Protein AF-A0A9W6VCX7-F1 (afdb_monomer_lite)

pLDDT: mean 91.51, std 10.15, range [43.69, 98.62]

Sequence (117 aa):
MSGSLIFGEPEFYSVTAIRDYCGTARSILKPLGMELAVAGAELQAALRFVPSIDGGLAKSIMRAKLVSRHMTNAADAVLLAQTSMIKTYMSFRKHYGPELHRAGHKDPKRPRFDFAG

Structure (mmCIF, N/CA/C/O backbone):
data_AF-A0A9W6VCX7-F1
#
_entry.id   AF-A0A9W6VCX7-F1
#
loop_
_atom_site.group_PDB
_atom_site.id
_atom_site.type_symbol
_atom_site.label_atom_id
_atom_site.label_alt_id
_atom_site.label_comp_id
_atom_site.label_asym_id
_atom_site.label_entity_id
_atom_site.label_seq_id
_atom_site.pdbx_PDB_ins_code
_atom_site.Cartn_x
_atom_site.Cartn_y
_atom_site.Cartn_z
_atom_site.occupancy
_atom_site.B_iso_or_equiv
_atom_site.auth_seq_id
_atom_site.auth_comp_id
_atom_site.auth_asym_id
_atom_site.auth_atom_id
_atom_site.pdbx_PDB_model_num
ATOM 1 N N . MET A 1 1 ? 3.366 -26.345 8.458 1.00 43.69 1 MET A N 1
ATOM 2 C CA . MET A 1 1 ? 3.486 -24.929 8.858 1.00 43.69 1 MET A CA 1
ATOM 3 C C . MET A 1 1 ? 2.079 -24.417 9.068 1.00 43.69 1 MET A C 1
ATOM 5 O O . MET A 1 1 ? 1.341 -24.340 8.096 1.00 43.69 1 MET A O 1
ATOM 9 N N . SER A 1 2 ? 1.667 -24.177 10.309 1.00 49.97 2 SER A N 1
ATOM 10 C CA . SER A 1 2 ? 0.398 -23.497 10.575 1.00 49.97 2 SER A CA 1
ATOM 11 C C . SER A 1 2 ? 0.538 -22.082 10.014 1.00 49.97 2 SER A C 1
ATOM 13 O O . SER A 1 2 ? 1.341 -21.301 10.520 1.00 49.97 2 SER A O 1
ATOM 15 N N . GLY A 1 3 ? -0.098 -21.813 8.875 1.00 60.75 3 GLY A N 1
ATOM 16 C CA . GLY A 1 3 ? 0.056 -20.553 8.156 1.00 60.75 3 GLY A CA 1
ATOM 17 C C . GLY A 1 3 ? -0.651 -19.438 8.910 1.00 60.75 3 GLY A C 1
ATOM 18 O O . GLY A 1 3 ? -1.847 -19.257 8.729 1.00 60.75 3 GLY A O 1
ATOM 19 N N . SER A 1 4 ? 0.081 -18.721 9.761 1.00 79.88 4 SER A N 1
ATOM 20 C CA . SER A 1 4 ? -0.421 -17.491 10.374 1.00 79.88 4 SER A CA 1
ATOM 21 C C . SER A 1 4 ? -0.758 -16.483 9.274 1.00 79.88 4 SER A C 1
ATOM 23 O O . SER A 1 4 ? 0.050 -16.257 8.366 1.00 79.88 4 SER A O 1
ATOM 25 N N . LEU A 1 5 ? -1.956 -15.899 9.333 1.00 88.75 5 LEU A N 1
ATOM 26 C CA . LEU A 1 5 ? -2.371 -14.852 8.406 1.00 88.75 5 LEU A CA 1
ATOM 27 C C . LEU A 1 5 ? -1.493 -13.607 8.589 1.00 88.75 5 LEU A C 1
ATOM 29 O O . LEU A 1 5 ? -1.179 -13.203 9.706 1.00 88.75 5 LEU A O 1
ATOM 33 N N . ILE A 1 6 ? -1.132 -12.953 7.483 1.00 90.31 6 ILE A N 1
ATOM 34 C CA . ILE A 1 6 ? -0.195 -11.815 7.476 1.00 90.31 6 ILE A CA 1
ATOM 35 C C . ILE A 1 6 ? -0.657 -10.621 8.332 1.00 90.31 6 ILE A C 1
ATOM 37 O O . ILE A 1 6 ? 0.171 -9.863 8.827 1.00 90.31 6 ILE A O 1
ATOM 41 N N . PHE A 1 7 ? -1.966 -10.457 8.538 1.00 90.19 7 PHE A N 1
ATOM 42 C CA . PHE A 1 7 ? -2.535 -9.393 9.374 1.00 90.19 7 PHE A CA 1
ATOM 43 C C . PHE A 1 7 ? -2.900 -9.857 10.794 1.00 90.19 7 PHE A C 1
ATOM 45 O O . PHE A 1 7 ? -3.431 -9.065 11.571 1.00 90.19 7 PHE A O 1
ATOM 52 N N . GLY A 1 8 ? -2.598 -11.113 11.135 1.00 90.00 8 GLY A N 1
ATOM 53 C CA . GLY A 1 8 ? -3.143 -11.808 12.297 1.00 90.00 8 GLY A CA 1
ATOM 54 C C . GLY A 1 8 ? -4.518 -12.416 12.016 1.00 90.00 8 GLY A C 1
ATOM 55 O O . GLY A 1 8 ? -5.076 -12.259 10.927 1.00 90.00 8 GLY A O 1
ATOM 56 N N . GLU A 1 9 ? -5.063 -13.121 13.004 1.00 91.06 9 GLU A N 1
ATOM 57 C CA . GLU A 1 9 ? -6.414 -13.674 12.916 1.00 91.06 9 GLU A CA 1
ATOM 58 C C . GLU A 1 9 ? -7.468 -12.552 12.999 1.00 91.06 9 GLU A C 1
ATOM 60 O O . GLU A 1 9 ? -7.331 -11.632 13.814 1.00 91.06 9 GLU A O 1
ATOM 65 N N . PRO A 1 10 ? -8.527 -12.588 12.169 1.00 90.31 10 PRO A N 1
ATOM 66 C CA . PRO A 1 10 ? -9.586 -11.581 12.157 1.00 90.31 10 PRO A CA 1
ATOM 67 C C . PRO A 1 10 ? -10.553 -11.755 13.342 1.00 90.31 10 PRO A C 1
ATOM 69 O O . PRO A 1 10 ? -11.737 -12.054 13.184 1.00 90.31 10 PRO A O 1
ATOM 72 N N . GLU A 1 11 ? -10.055 -11.558 14.559 1.00 86.50 11 GLU A N 1
ATOM 73 C CA . GLU A 1 11 ? -10.827 -11.689 15.795 1.00 86.50 11 GLU A CA 1
ATOM 74 C C . GLU A 1 11 ? -11.645 -10.419 16.084 1.00 86.50 11 GLU A C 1
ATOM 76 O O . GLU A 1 11 ? -11.288 -9.588 16.912 1.00 86.50 11 GLU A O 1
ATOM 81 N N . PHE A 1 12 ? -12.780 -10.228 15.411 1.00 92.75 12 PHE A N 1
ATOM 82 C CA . PHE A 1 12 ? -13.592 -9.004 15.540 1.00 92.75 12 PHE A CA 1
ATOM 83 C C . PHE A 1 12 ? -14.523 -8.968 16.767 1.00 92.75 12 PHE A C 1
ATOM 85 O O . PHE A 1 12 ? -15.646 -8.474 16.694 1.00 92.75 12 PHE A O 1
ATOM 92 N N . TYR A 1 13 ? -14.056 -9.464 17.915 1.00 90.12 13 TYR A N 1
ATOM 93 C CA . TYR A 1 13 ? -14.844 -9.548 19.155 1.00 90.12 13 TYR A CA 1
ATOM 94 C C . TYR A 1 13 ? -14.693 -8.327 20.072 1.00 90.12 13 TYR A C 1
ATOM 96 O O . TYR A 1 13 ? -15.396 -8.208 21.073 1.00 90.12 13 TYR A O 1
ATOM 104 N N . SER A 1 14 ? -13.768 -7.411 19.768 1.00 89.00 14 SER A N 1
ATOM 105 C CA . SER A 1 14 ? -13.555 -6.203 20.568 1.00 89.00 14 SER A CA 1
ATOM 106 C C . SER A 1 14 ? -13.147 -4.999 19.722 1.00 89.00 14 SER A C 1
ATOM 108 O O . SER A 1 14 ? -12.542 -5.134 18.658 1.00 89.00 14 SER A O 1
ATOM 110 N N . VAL A 1 15 ? -13.424 -3.796 20.239 1.00 90.06 15 VAL A N 1
ATOM 111 C CA . VAL A 1 15 ? -12.975 -2.519 19.649 1.00 90.06 15 VAL A CA 1
ATOM 112 C C . VAL A 1 15 ? -11.463 -2.522 19.417 1.00 90.06 15 VAL A C 1
ATOM 114 O O . VAL A 1 15 ? -10.989 -2.082 18.368 1.00 90.06 15 VAL A O 1
ATOM 117 N N . THR A 1 16 ? -10.712 -3.034 20.395 1.00 90.00 16 THR A N 1
ATOM 118 C CA . THR A 1 16 ? -9.253 -3.143 20.344 1.00 90.00 16 THR A CA 1
ATOM 119 C C . THR A 1 16 ? -8.812 -4.075 19.224 1.00 90.00 16 THR A C 1
ATOM 121 O O . THR A 1 16 ? -7.953 -3.694 18.440 1.00 90.00 16 THR A O 1
ATOM 124 N N . ALA A 1 17 ? -9.449 -5.235 19.068 1.00 92.00 17 ALA A N 1
ATOM 125 C CA . ALA A 1 17 ? -9.077 -6.179 18.022 1.00 92.00 17 ALA A CA 1
ATOM 126 C C . ALA A 1 17 ? -9.373 -5.647 16.606 1.00 92.00 17 ALA A C 1
ATOM 128 O O . ALA A 1 17 ? -8.537 -5.773 15.715 1.00 92.00 17 ALA A O 1
ATOM 129 N N . ILE A 1 18 ? -10.495 -4.941 16.400 1.00 94.06 18 ILE A N 1
ATOM 130 C CA . ILE A 1 18 ? -10.789 -4.270 15.116 1.00 94.06 18 ILE A CA 1
ATOM 131 C C . ILE A 1 18 ? -9.734 -3.193 14.813 1.00 94.06 18 ILE A C 1
ATOM 133 O O . ILE A 1 18 ? -9.240 -3.098 13.684 1.00 94.06 18 ILE A O 1
ATOM 137 N N . ARG A 1 19 ? -9.381 -2.377 15.819 1.00 92.75 19 ARG A N 1
ATOM 138 C CA . ARG A 1 19 ? -8.329 -1.356 15.710 1.00 92.75 19 ARG A CA 1
ATOM 139 C C . ARG A 1 19 ? -6.999 -1.988 15.323 1.00 92.75 19 ARG A C 1
ATOM 141 O O . ARG A 1 19 ? -6.340 -1.484 14.416 1.00 92.75 19 ARG A O 1
ATOM 148 N N . ASP A 1 20 ? -6.612 -3.040 16.030 1.00 93.25 20 ASP A N 1
ATOM 149 C CA . ASP A 1 20 ? -5.300 -3.660 15.911 1.00 93.25 20 ASP A CA 1
ATOM 150 C C . ASP A 1 20 ? -5.170 -4.371 14.566 1.00 93.25 20 ASP A C 1
ATOM 152 O O . ASP A 1 20 ? -4.202 -4.120 13.858 1.00 93.25 20 ASP A O 1
ATOM 156 N N . TYR A 1 21 ? -6.190 -5.112 14.124 1.00 95.88 21 TYR A N 1
ATOM 157 C CA . TYR A 1 21 ? -6.211 -5.731 12.795 1.00 95.88 21 TYR A CA 1
ATOM 158 C C . TYR A 1 21 ? -6.054 -4.692 11.668 1.00 95.88 21 TYR A C 1
ATOM 160 O O . TYR A 1 21 ? -5.194 -4.816 10.792 1.00 95.88 21 TYR A O 1
ATOM 168 N N . CYS A 1 22 ? -6.831 -3.600 11.710 1.00 96.06 22 CYS A N 1
ATOM 169 C CA . CYS A 1 22 ? -6.717 -2.521 10.721 1.00 96.06 22 CYS A CA 1
ATOM 170 C C . CYS A 1 22 ? -5.374 -1.771 10.818 1.00 96.06 22 CYS A C 1
ATOM 172 O O . CYS A 1 22 ? -4.839 -1.310 9.806 1.00 96.06 22 CYS A O 1
ATOM 174 N N . GLY A 1 23 ? -4.835 -1.634 12.032 1.00 95.00 23 GLY A N 1
ATOM 175 C CA . GLY A 1 23 ? -3.538 -1.023 12.316 1.00 95.00 23 GLY A CA 1
ATOM 176 C C . GLY A 1 23 ? -2.369 -1.839 11.766 1.00 95.00 23 GLY A C 1
ATOM 177 O O . GLY A 1 23 ? -1.507 -1.273 11.094 1.00 95.00 23 GLY A O 1
ATOM 178 N N . THR A 1 24 ? -2.382 -3.155 11.973 1.00 96.19 24 THR A N 1
ATOM 179 C CA . THR A 1 24 ? -1.408 -4.112 11.430 1.00 96.19 24 THR A CA 1
ATOM 180 C C . THR A 1 24 ? -1.458 -4.139 9.907 1.00 96.19 24 THR A C 1
ATOM 182 O O . THR A 1 24 ? -0.429 -4.020 9.245 1.00 96.19 24 THR A O 1
ATOM 185 N N . ALA A 1 25 ? -2.653 -4.182 9.311 1.00 95.94 25 ALA A N 1
ATOM 186 C CA . ALA A 1 25 ? -2.774 -4.089 7.859 1.00 95.94 25 ALA A CA 1
ATOM 187 C C . ALA A 1 25 ? -2.167 -2.781 7.321 1.00 95.94 25 ALA A C 1
ATOM 189 O O . ALA A 1 25 ? -1.459 -2.784 6.315 1.00 95.94 25 ALA A O 1
ATOM 190 N N . ARG A 1 26 ? -2.366 -1.652 8.017 1.00 95.06 26 ARG A N 1
ATOM 191 C CA . ARG A 1 26 ? -1.742 -0.378 7.640 1.00 95.06 26 ARG A CA 1
ATOM 192 C C . ARG A 1 26 ? -0.215 -0.422 7.724 1.00 95.06 26 ARG A C 1
ATOM 194 O O . ARG A 1 26 ? 0.433 0.102 6.816 1.00 95.06 26 ARG A O 1
ATOM 201 N N . SER A 1 27 ? 0.345 -0.970 8.803 1.00 96.12 27 SER A N 1
ATOM 202 C CA . SER A 1 27 ? 1.798 -1.002 9.011 1.00 96.12 27 SER A CA 1
ATOM 203 C C . SER A 1 27 ? 2.513 -1.897 8.002 1.00 96.12 27 SER A C 1
ATOM 205 O O . SER A 1 27 ? 3.653 -1.603 7.666 1.00 96.12 27 SER A O 1
ATOM 207 N N . ILE A 1 28 ? 1.837 -2.921 7.475 1.00 97.44 28 ILE A N 1
ATOM 208 C CA . ILE A 1 28 ? 2.386 -3.849 6.478 1.00 97.44 28 ILE A CA 1
ATOM 209 C C . ILE A 1 28 ? 2.192 -3.330 5.049 1.00 97.44 28 ILE A C 1
ATOM 211 O O . ILE A 1 28 ? 3.135 -3.299 4.259 1.00 97.44 28 ILE A O 1
ATOM 215 N N . LEU A 1 29 ? 0.981 -2.886 4.700 1.00 97.81 29 LEU A N 1
ATOM 216 C CA . LEU A 1 29 ? 0.667 -2.495 3.324 1.00 97.81 29 LEU A CA 1
ATOM 217 C C . LEU A 1 29 ? 1.391 -1.211 2.898 1.00 97.81 29 LEU A C 1
ATOM 219 O O . LEU A 1 29 ? 1.731 -1.062 1.728 1.00 97.81 29 LEU A O 1
ATOM 223 N N . LYS A 1 30 ? 1.649 -0.270 3.818 1.00 97.19 30 LYS A N 1
ATOM 224 C CA . LYS A 1 30 ? 2.315 0.992 3.458 1.00 97.19 30 LYS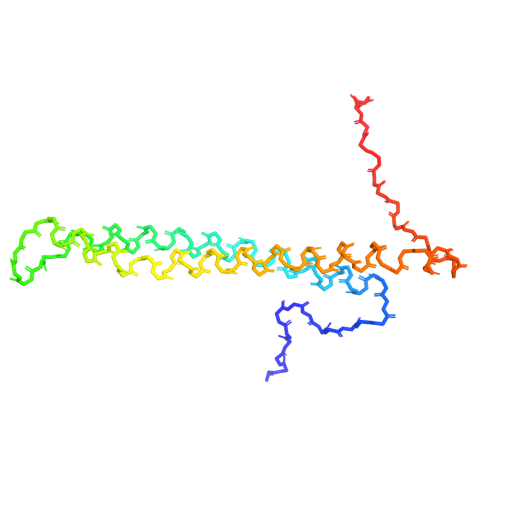 A CA 1
ATOM 225 C C . LYS A 1 30 ? 3.761 0.778 2.968 1.00 97.19 30 LYS A C 1
ATOM 227 O O . LYS A 1 30 ? 4.058 1.281 1.883 1.00 97.19 30 LYS A O 1
ATOM 232 N N . PRO A 1 31 ? 4.643 0.067 3.699 1.00 97.88 31 PRO A N 1
ATOM 233 C CA . PRO A 1 31 ? 5.969 -0.296 3.199 1.00 97.88 31 PRO A CA 1
ATOM 234 C C . PRO A 1 31 ? 5.909 -1.111 1.908 1.00 97.88 31 PRO A C 1
ATOM 236 O O . PRO A 1 31 ? 6.594 -0.761 0.955 1.00 97.88 31 PRO A O 1
ATOM 239 N N . LEU A 1 32 ? 5.025 -2.113 1.838 1.00 97.94 32 LEU A N 1
ATOM 240 C CA . LEU A 1 32 ? 4.885 -2.967 0.657 1.00 97.94 32 LEU A CA 1
ATOM 241 C C . LEU A 1 32 ? 4.535 -2.164 -0.606 1.00 97.94 32 LEU A C 1
ATOM 243 O O . LEU A 1 32 ? 5.143 -2.347 -1.655 1.00 97.94 32 LEU A O 1
ATOM 247 N N . GLY A 1 33 ? 3.579 -1.236 -0.511 1.00 98.25 33 GLY A N 1
ATOM 248 C CA . GLY A 1 33 ? 3.227 -0.368 -1.635 1.00 98.25 33 GLY A CA 1
ATOM 249 C C . GLY A 1 33 ? 4.394 0.520 -2.077 1.00 98.25 33 GLY A C 1
ATOM 250 O O . GLY A 1 33 ? 4.591 0.728 -3.270 1.00 98.25 33 GLY A O 1
ATOM 251 N N . MET A 1 34 ? 5.205 1.009 -1.134 1.00 98.06 34 MET A N 1
ATOM 252 C CA . MET A 1 34 ? 6.397 1.803 -1.455 1.00 98.06 34 MET A CA 1
ATOM 253 C C . MET A 1 34 ? 7.487 0.971 -2.133 1.00 98.06 34 MET A C 1
ATOM 255 O O . MET A 1 34 ? 8.084 1.434 -3.102 1.00 98.06 34 MET A O 1
ATOM 259 N N . GLU A 1 35 ? 7.712 -0.256 -1.669 1.00 98.31 35 GLU A N 1
ATOM 260 C CA . GLU A 1 35 ? 8.662 -1.191 -2.275 1.00 98.31 35 GLU A CA 1
ATOM 261 C C . GL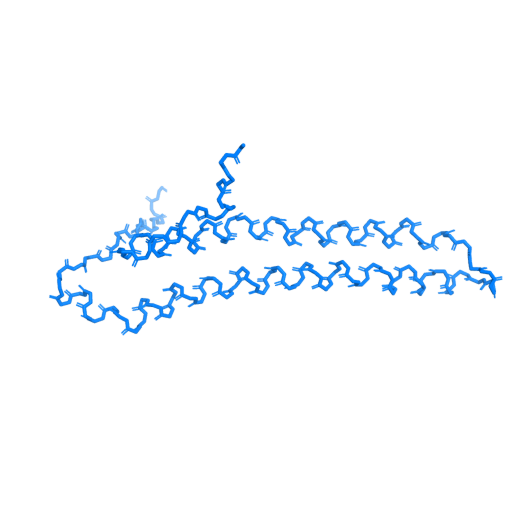U A 1 35 ? 8.293 -1.488 -3.733 1.00 98.31 35 GLU A C 1
ATOM 263 O O . GLU A 1 35 ? 9.132 -1.367 -4.625 1.00 98.31 35 GLU A O 1
ATOM 268 N N . LEU A 1 36 ? 7.011 -1.753 -4.006 1.00 98.44 36 LEU A N 1
ATOM 269 C CA . LEU A 1 36 ? 6.512 -1.955 -5.369 1.00 98.44 36 LEU A CA 1
ATOM 270 C C . LEU A 1 36 ? 6.702 -0.716 -6.257 1.00 98.44 36 LEU A C 1
ATOM 272 O O . LEU A 1 36 ? 7.020 -0.845 -7.441 1.00 98.44 36 LEU A O 1
ATOM 276 N N . ALA A 1 37 ? 6.537 0.489 -5.705 1.00 98.31 37 ALA A N 1
ATOM 277 C CA . ALA A 1 37 ? 6.748 1.724 -6.456 1.00 98.31 37 ALA A CA 1
ATOM 278 C C . ALA A 1 37 ? 8.222 1.899 -6.859 1.00 98.31 37 ALA A C 1
ATOM 280 O O . ALA A 1 37 ? 8.510 2.213 -8.018 1.00 98.31 37 ALA A O 1
ATOM 281 N N . VAL A 1 38 ? 9.149 1.653 -5.925 1.00 98.56 38 VAL A N 1
ATOM 282 C CA . VAL A 1 38 ? 10.599 1.716 -6.172 1.00 98.56 38 VAL A CA 1
ATOM 283 C C . VAL A 1 38 ? 11.015 0.666 -7.192 1.00 98.56 38 VAL A C 1
ATOM 285 O O . VAL A 1 38 ? 11.620 1.008 -8.208 1.00 98.56 38 VAL A O 1
ATOM 288 N N . ALA A 1 39 ? 10.608 -0.586 -6.988 1.00 98.31 39 ALA A N 1
ATOM 289 C CA . ALA A 1 39 ? 10.911 -1.662 -7.918 1.00 98.31 39 ALA A CA 1
ATOM 290 C C . ALA A 1 39 ? 10.369 -1.341 -9.327 1.00 98.31 39 ALA A C 1
ATOM 292 O O . ALA A 1 39 ? 10.986 -1.682 -10.335 1.00 98.31 39 ALA A O 1
ATOM 293 N N . GLY A 1 40 ? 9.213 -0.664 -9.427 1.00 98.50 40 GLY A N 1
ATOM 294 C CA . GLY A 1 40 ? 8.636 -0.231 -10.702 1.00 98.50 40 GLY A CA 1
ATOM 295 C C . GLY A 1 40 ? 9.550 0.742 -11.444 1.00 98.50 40 GLY A C 1
ATOM 296 O O . GLY A 1 40 ? 9.779 0.596 -12.648 1.00 98.50 40 GLY A O 1
ATOM 297 N N . ALA A 1 41 ? 10.118 1.704 -10.718 1.00 98.38 41 ALA A N 1
ATOM 298 C CA . ALA A 1 41 ? 11.087 2.644 -11.265 1.00 98.38 41 ALA A CA 1
ATOM 299 C C . ALA A 1 41 ? 12.383 1.941 -11.705 1.00 98.38 41 ALA A C 1
ATOM 301 O O . ALA A 1 41 ? 12.883 2.216 -12.799 1.00 98.38 41 ALA A O 1
ATOM 302 N N . GLU A 1 42 ? 12.889 0.998 -10.908 1.00 98.44 42 GLU A N 1
ATOM 303 C CA . GLU A 1 42 ? 14.075 0.202 -11.247 1.00 98.44 42 GLU A CA 1
ATOM 304 C C . GLU A 1 42 ? 13.850 -0.654 -12.499 1.00 98.44 42 GLU A C 1
ATOM 306 O O . GLU A 1 42 ? 14.668 -0.631 -13.420 1.00 98.44 42 GLU A O 1
ATOM 311 N N . LEU A 1 43 ? 12.701 -1.328 -12.596 1.00 98.44 43 LEU A N 1
ATOM 312 C CA . LEU A 1 43 ? 12.322 -2.120 -13.765 1.00 98.44 43 LEU A CA 1
ATOM 313 C C . LEU A 1 43 ? 12.268 -1.257 -15.030 1.00 98.44 43 LEU A C 1
ATOM 315 O O . LEU A 1 43 ? 12.780 -1.647 -16.080 1.00 98.44 43 LEU A O 1
ATOM 319 N N . GLN A 1 44 ? 11.691 -0.056 -14.940 1.00 98.50 44 GLN A N 1
ATOM 320 C CA . GLN A 1 44 ? 11.680 0.877 -16.064 1.00 98.50 44 GLN A CA 1
ATOM 321 C C . GLN A 1 44 ? 13.097 1.299 -16.468 1.00 98.50 44 GLN A C 1
ATOM 323 O O . GLN A 1 44 ? 13.414 1.354 -17.660 1.00 98.50 44 GLN A O 1
ATOM 328 N N . ALA A 1 45 ? 13.944 1.616 -15.486 1.00 98.06 45 ALA A N 1
ATOM 329 C CA . ALA A 1 45 ? 15.313 2.061 -15.706 1.00 98.06 45 ALA A CA 1
ATOM 330 C C . ALA A 1 45 ? 16.184 0.963 -16.331 1.00 98.06 45 ALA A C 1
ATOM 332 O O . ALA A 1 45 ? 16.993 1.265 -17.207 1.00 98.06 45 ALA A O 1
ATOM 333 N N . ALA A 1 46 ? 15.980 -0.295 -15.940 1.00 97.56 46 ALA A N 1
ATOM 334 C CA . ALA A 1 46 ? 16.652 -1.443 -16.533 1.00 97.56 46 ALA A CA 1
ATOM 335 C C . ALA A 1 46 ? 16.191 -1.679 -17.981 1.00 97.56 46 ALA A C 1
ATOM 337 O O . ALA A 1 46 ? 17.008 -1.807 -18.893 1.00 97.56 46 ALA A O 1
ATOM 338 N N . LEU A 1 47 ? 14.875 -1.676 -18.223 1.00 97.56 47 LEU A N 1
ATOM 339 C CA . LEU A 1 47 ? 14.316 -2.027 -19.530 1.00 97.56 47 LEU A CA 1
ATOM 340 C C . LEU A 1 47 ? 14.503 -0.947 -20.602 1.00 97.56 47 LEU A C 1
ATOM 342 O O . LEU A 1 47 ? 14.506 -1.276 -21.788 1.00 97.56 47 LEU A O 1
ATOM 346 N N . ARG A 1 48 ? 14.665 0.334 -20.237 1.00 96.81 48 ARG A N 1
ATOM 347 C CA . ARG A 1 48 ? 14.740 1.430 -21.227 1.00 96.81 48 ARG A CA 1
ATOM 348 C C . ARG A 1 48 ? 15.929 1.320 -22.187 1.00 96.81 48 ARG A C 1
ATOM 350 O O . ARG A 1 48 ? 15.888 1.916 -23.259 1.00 96.81 48 ARG A O 1
ATOM 357 N N . PHE A 1 49 ? 16.970 0.587 -21.793 1.00 94.75 49 PHE A N 1
ATOM 358 C CA . PHE A 1 49 ? 18.179 0.369 -22.588 1.00 94.75 49 PHE A CA 1
ATOM 359 C C . PHE A 1 49 ? 18.123 -0.902 -23.442 1.00 94.75 49 PHE A C 1
ATOM 361 O O . PHE A 1 49 ? 19.010 -1.118 -24.262 1.00 94.75 49 PHE A O 1
ATOM 368 N N . VAL A 1 50 ? 17.084 -1.730 -23.285 1.00 95.31 50 VAL A N 1
ATOM 369 C CA . VAL A 1 50 ? 16.892 -2.935 -24.097 1.00 95.31 50 VAL A CA 1
ATOM 370 C C . VAL A 1 50 ? 16.456 -2.518 -25.508 1.00 95.31 50 VAL A C 1
ATOM 372 O O . VAL A 1 50 ? 15.404 -1.881 -25.654 1.00 95.31 50 VAL A O 1
ATOM 375 N N . PRO A 1 51 ? 17.221 -2.849 -26.566 1.00 92.56 51 PRO A N 1
ATOM 376 C CA . PRO A 1 51 ? 16.878 -2.454 -27.928 1.00 92.56 51 PRO A CA 1
ATOM 377 C C . PRO A 1 51 ? 15.533 -3.033 -28.385 1.00 92.56 51 PRO A C 1
ATOM 379 O O . PRO A 1 51 ? 15.217 -4.200 -28.148 1.00 92.56 51 PRO A O 1
ATOM 382 N N . SER A 1 52 ? 14.726 -2.211 -29.057 1.00 92.12 52 SER A N 1
ATOM 383 C CA . SER A 1 52 ? 13.518 -2.675 -29.745 1.00 92.12 52 SER A CA 1
ATOM 384 C C . SER A 1 52 ? 13.883 -3.369 -31.059 1.00 92.12 52 SER A C 1
ATOM 386 O O . SER A 1 52 ? 14.768 -2.893 -31.766 1.00 92.12 52 SER A O 1
ATOM 388 N N . ILE A 1 53 ? 13.153 -4.433 -31.418 1.00 89.50 53 ILE A N 1
ATOM 389 C CA . ILE A 1 53 ? 13.320 -5.152 -32.697 1.00 89.50 53 ILE A CA 1
ATOM 390 C C . ILE A 1 53 ? 13.097 -4.192 -33.875 1.00 89.50 53 ILE A C 1
ATOM 392 O O . ILE A 1 53 ? 13.924 -4.113 -34.774 1.00 89.50 53 ILE A O 1
ATOM 396 N N . ASP A 1 54 ? 12.049 -3.367 -33.806 1.00 86.00 54 ASP A N 1
ATOM 397 C CA . ASP A 1 54 ? 11.733 -2.359 -34.832 1.00 86.00 54 ASP A CA 1
ATOM 398 C C . ASP A 1 54 ? 12.585 -1.075 -34.736 1.00 86.00 54 ASP A C 1
ATOM 400 O O . ASP A 1 54 ? 12.197 -0.032 -35.276 1.00 86.00 54 ASP A O 1
ATOM 404 N N . GLY A 1 55 ? 13.679 -1.114 -33.966 1.00 86.12 55 GLY A N 1
ATOM 405 C CA . GLY A 1 55 ? 14.609 -0.009 -33.738 1.00 86.12 55 GLY A CA 1
ATOM 406 C C . GLY A 1 55 ? 14.060 1.169 -32.917 1.00 86.12 55 GLY A C 1
ATOM 407 O O . GLY A 1 55 ? 12.856 1.344 -32.725 1.00 86.12 55 GLY A O 1
ATOM 408 N N . GLY A 1 56 ? 14.976 2.016 -32.441 1.00 90.75 56 GLY A N 1
ATOM 409 C CA . GLY A 1 56 ? 14.673 3.329 -31.864 1.00 90.75 56 GLY A CA 1
ATOM 410 C C . GLY A 1 56 ? 14.575 3.377 -30.334 1.00 90.75 56 GLY A C 1
ATOM 411 O O . GLY A 1 56 ? 13.755 2.702 -29.712 1.00 90.75 56 GLY A O 1
ATOM 412 N N . LEU A 1 57 ? 15.356 4.282 -29.733 1.00 91.00 57 LEU A N 1
ATOM 413 C CA . LEU A 1 57 ? 15.396 4.527 -28.285 1.00 91.00 57 LEU A CA 1
ATOM 414 C C . LEU A 1 57 ? 14.020 4.902 -27.709 1.00 91.00 57 LEU A C 1
ATOM 416 O O . LEU A 1 57 ? 13.649 4.448 -26.628 1.00 91.00 57 LEU A O 1
ATOM 420 N N . ALA A 1 58 ? 13.229 5.681 -28.450 1.00 92.69 58 ALA A N 1
ATOM 421 C CA . ALA A 1 58 ? 11.883 6.067 -28.033 1.00 92.69 58 ALA A CA 1
ATOM 422 C C . ALA A 1 58 ? 10.951 4.852 -27.861 1.00 92.69 58 ALA A C 1
ATOM 424 O O . ALA A 1 58 ? 10.208 4.785 -26.880 1.00 92.69 58 ALA A O 1
ATOM 425 N N . LYS A 1 59 ? 11.027 3.858 -28.762 1.00 94.31 59 LYS A N 1
ATOM 426 C CA . LYS A 1 59 ? 10.233 2.622 -28.657 1.00 94.31 59 LYS A CA 1
ATOM 427 C C . LYS A 1 59 ? 10.679 1.773 -27.463 1.00 94.31 59 LYS A C 1
ATOM 429 O O . LYS A 1 59 ? 9.825 1.252 -26.746 1.00 94.31 59 LYS A O 1
ATOM 434 N N . SER A 1 60 ? 11.986 1.687 -27.198 1.00 95.19 60 SER A N 1
ATOM 435 C CA . SER A 1 60 ? 12.530 1.012 -26.007 1.00 95.19 60 SER A CA 1
ATOM 436 C C . SER A 1 60 ? 12.036 1.645 -24.704 1.00 95.19 60 SER A C 1
ATOM 438 O O . SER A 1 60 ? 11.515 0.944 -23.836 1.00 95.19 60 SER A O 1
ATOM 440 N N . ILE A 1 61 ? 12.101 2.977 -24.588 1.00 96.31 61 ILE A N 1
ATOM 441 C CA . ILE A 1 61 ? 11.595 3.716 -23.420 1.00 96.31 61 ILE A CA 1
ATOM 442 C C . ILE A 1 61 ? 10.086 3.505 -23.249 1.00 96.31 61 ILE A C 1
ATOM 444 O O . ILE A 1 61 ? 9.614 3.268 -22.134 1.00 96.31 61 ILE A O 1
ATOM 448 N N . MET A 1 62 ? 9.319 3.574 -24.341 1.00 96.75 62 MET A N 1
ATOM 449 C CA . MET A 1 62 ? 7.871 3.374 -24.303 1.00 96.75 62 MET A CA 1
ATOM 450 C C . MET A 1 62 ? 7.517 1.971 -23.808 1.00 96.75 62 MET A C 1
ATOM 452 O O . MET A 1 62 ? 6.696 1.836 -22.903 1.00 96.75 62 MET A O 1
ATOM 456 N N . ARG A 1 63 ? 8.166 0.932 -24.343 1.00 96.88 63 ARG A N 1
ATOM 457 C CA . ARG A 1 63 ? 7.979 -0.451 -23.888 1.00 96.88 63 ARG A CA 1
ATOM 458 C C . ARG A 1 63 ? 8.333 -0.626 -22.415 1.00 96.88 63 ARG A C 1
ATOM 460 O O . ARG A 1 63 ? 7.552 -1.222 -21.680 1.00 96.88 63 ARG A O 1
ATOM 467 N N . ALA A 1 64 ? 9.465 -0.075 -21.978 1.00 97.94 64 ALA A N 1
ATOM 468 C CA . ALA A 1 64 ? 9.875 -0.113 -20.578 1.00 97.94 64 ALA A CA 1
ATOM 469 C C . ALA A 1 64 ? 8.802 0.493 -19.664 1.00 97.94 64 ALA A C 1
ATOM 471 O O . ALA A 1 64 ? 8.427 -0.120 -18.669 1.00 97.94 64 ALA A O 1
ATOM 472 N N . LYS A 1 65 ? 8.248 1.651 -20.051 1.00 98.19 65 LYS A N 1
ATOM 473 C CA . LYS A 1 65 ? 7.153 2.311 -19.329 1.00 98.19 65 LYS A CA 1
ATOM 474 C C . LYS A 1 65 ? 5.873 1.475 -19.308 1.00 98.19 65 LYS A C 1
ATOM 476 O O . LYS A 1 65 ? 5.188 1.446 -18.293 1.00 98.19 65 LYS A O 1
ATOM 481 N N . LEU A 1 66 ? 5.514 0.828 -20.420 1.00 97.94 66 LEU A N 1
ATOM 482 C CA . LEU A 1 66 ? 4.316 -0.016 -20.485 1.00 97.94 66 LEU A CA 1
ATOM 483 C C . LEU A 1 66 ? 4.412 -1.193 -19.511 1.00 97.94 66 LEU A C 1
ATOM 485 O O . LEU A 1 66 ? 3.448 -1.463 -18.803 1.00 97.94 66 LEU A O 1
ATOM 489 N N . VAL A 1 67 ? 5.581 -1.831 -19.439 1.00 98.00 67 VAL A N 1
ATOM 490 C CA . VAL A 1 67 ? 5.832 -2.946 -18.520 1.00 98.00 67 VAL A CA 1
ATOM 491 C C . VAL A 1 67 ? 5.865 -2.464 -17.068 1.00 98.00 67 VAL A C 1
ATOM 493 O O . VAL A 1 67 ? 5.119 -2.981 -16.237 1.00 98.00 67 VAL A O 1
ATOM 496 N N . SER A 1 68 ? 6.668 -1.441 -16.755 1.00 98.38 68 SER A N 1
ATOM 497 C CA . SER A 1 68 ? 6.819 -0.950 -15.378 1.00 98.38 68 SER A CA 1
ATOM 498 C C . SER A 1 68 ? 5.532 -0.377 -14.788 1.00 98.38 68 SER A C 1
ATOM 500 O O . SER A 1 68 ? 5.308 -0.485 -13.582 1.00 98.38 68 SER A O 1
ATOM 502 N N . ARG A 1 69 ? 4.643 0.170 -15.629 1.00 98.25 69 ARG A N 1
ATOM 503 C CA . ARG A 1 69 ? 3.355 0.726 -15.199 1.00 98.25 69 ARG A CA 1
ATOM 504 C C . ARG A 1 69 ? 2.486 -0.285 -14.457 1.00 98.25 69 ARG A C 1
ATOM 506 O O . ARG A 1 69 ? 1.750 0.115 -13.564 1.00 98.25 69 ARG A O 1
ATOM 513 N N . HIS A 1 70 ? 2.574 -1.577 -14.770 1.00 98.50 70 HIS A N 1
ATOM 514 C CA . HIS A 1 70 ? 1.830 -2.594 -14.023 1.00 98.50 70 HIS A CA 1
ATOM 515 C C . HIS A 1 70 ? 2.265 -2.667 -12.556 1.00 98.50 70 HIS A C 1
ATOM 517 O O . HIS A 1 70 ? 1.423 -2.854 -11.680 1.00 98.50 70 HIS A O 1
ATOM 523 N N . MET A 1 71 ? 3.550 -2.445 -12.278 1.00 97.88 71 MET A N 1
ATOM 524 C CA . MET A 1 71 ? 4.072 -2.451 -10.915 1.00 97.88 71 MET A CA 1
ATOM 525 C C . MET A 1 71 ? 3.722 -1.166 -10.162 1.00 97.88 71 MET A C 1
ATOM 527 O O . MET A 1 71 ? 3.331 -1.225 -9.000 1.00 97.88 71 MET A O 1
ATOM 531 N N . THR A 1 72 ? 3.742 -0.017 -10.844 1.00 97.12 72 THR A N 1
ATOM 532 C CA . THR A 1 72 ? 3.207 1.240 -10.292 1.00 97.12 72 THR A CA 1
ATOM 533 C C . THR A 1 72 ? 1.719 1.116 -9.952 1.00 97.12 72 THR A C 1
ATOM 535 O O . THR A 1 72 ? 1.309 1.476 -8.855 1.00 97.12 72 THR A O 1
ATOM 538 N N . ASN A 1 73 ? 0.912 0.522 -10.837 1.00 98.44 73 ASN A N 1
ATOM 539 C CA . ASN A 1 73 ? -0.507 0.285 -10.566 1.00 98.44 73 ASN A CA 1
ATOM 540 C C . ASN A 1 73 ? -0.714 -0.645 -9.358 1.00 98.44 73 ASN A C 1
ATOM 542 O O . ASN A 1 73 ? -1.640 -0.442 -8.574 1.00 98.44 73 ASN A O 1
ATOM 546 N N . ALA A 1 74 ? 0.136 -1.666 -9.196 1.00 98.56 74 ALA A N 1
ATOM 547 C CA . ALA A 1 74 ? 0.096 -2.547 -8.032 1.00 98.56 74 ALA A CA 1
ATOM 548 C C . ALA A 1 74 ? 0.425 -1.787 -6.736 1.00 98.56 74 ALA A C 1
ATOM 550 O O . ALA A 1 74 ? -0.287 -1.940 -5.744 1.00 98.56 74 ALA A O 1
ATOM 551 N N . ALA A 1 75 ? 1.446 -0.924 -6.758 1.0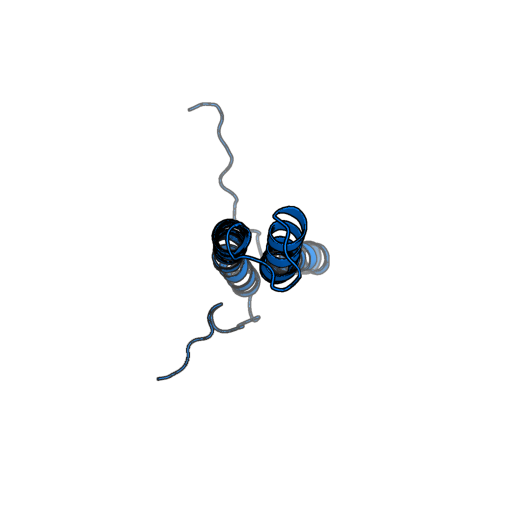0 98.56 75 ALA A N 1
ATOM 552 C CA . ALA A 1 75 ? 1.779 -0.045 -5.640 1.00 98.56 75 ALA A CA 1
ATOM 553 C C . ALA A 1 75 ? 0.583 0.831 -5.230 1.00 98.56 75 ALA A C 1
ATOM 555 O O . ALA A 1 75 ? 0.200 0.851 -4.057 1.00 98.56 75 ALA A O 1
ATOM 556 N N . ASP A 1 76 ? -0.060 1.485 -6.198 1.00 98.38 76 ASP A N 1
ATOM 557 C CA . ASP A 1 76 ? -1.234 2.328 -5.957 1.00 98.38 76 ASP A CA 1
ATOM 558 C C . ASP A 1 76 ? -2.409 1.527 -5.383 1.00 98.38 76 ASP A C 1
ATOM 560 O O . ASP A 1 76 ? -3.056 1.965 -4.428 1.00 98.38 76 ASP A O 1
ATOM 564 N N . ALA A 1 77 ? -2.662 0.323 -5.904 1.00 98.62 77 ALA A N 1
ATOM 565 C CA . ALA A 1 77 ? -3.705 -0.565 -5.396 1.00 98.62 77 ALA A CA 1
ATOM 566 C C . ALA A 1 77 ? -3.446 -0.994 -3.942 1.00 98.62 77 ALA A C 1
ATOM 568 O O . ALA A 1 77 ? -4.369 -1.015 -3.125 1.00 98.62 77 ALA A O 1
ATOM 569 N N . VAL A 1 78 ? -2.190 -1.277 -3.586 1.00 98.44 78 VAL A N 1
ATOM 570 C CA . VAL A 1 78 ? -1.795 -1.610 -2.210 1.00 98.44 78 VAL A CA 1
ATOM 571 C C . VAL A 1 78 ? -1.987 -0.410 -1.276 1.00 98.44 78 VAL A C 1
ATOM 573 O O . VAL A 1 78 ? -2.529 -0.558 -0.178 1.00 98.44 78 VAL A O 1
ATOM 576 N N . LEU A 1 79 ? -1.615 0.798 -1.707 1.00 98.12 79 LEU A N 1
ATOM 577 C CA . LEU A 1 79 ? -1.831 2.024 -0.930 1.00 98.12 79 LEU A CA 1
ATOM 578 C C . LEU A 1 79 ? -3.322 2.369 -0.787 1.00 98.12 79 LEU A C 1
ATOM 580 O O . LEU A 1 79 ? -3.759 2.864 0.261 1.00 98.12 79 LEU A O 1
ATOM 584 N N . LEU A 1 80 ? -4.125 2.068 -1.807 1.00 98.44 80 LEU A N 1
ATOM 585 C CA . LEU A 1 80 ? -5.576 2.173 -1.741 1.00 98.44 80 LEU A CA 1
ATOM 586 C C . LEU A 1 80 ? -6.148 1.185 -0.721 1.00 98.44 80 LEU A C 1
ATOM 588 O O . LEU A 1 80 ? -6.925 1.597 0.141 1.00 98.44 80 LEU A O 1
ATOM 592 N N . ALA A 1 81 ? -5.727 -0.08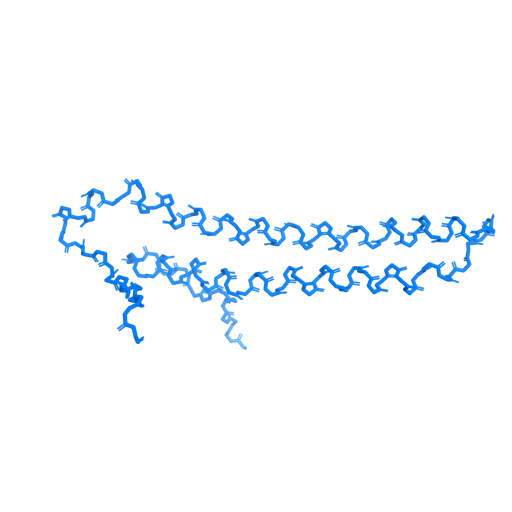2 -0.756 1.00 98.12 81 ALA A N 1
ATOM 593 C CA . ALA A 1 81 ? -6.126 -1.088 0.226 1.00 98.12 81 ALA A CA 1
ATOM 594 C C . ALA A 1 81 ? -5.758 -0.644 1.651 1.00 98.12 81 ALA A C 1
ATOM 596 O O . ALA A 1 81 ? -6.612 -0.622 2.538 1.00 98.12 81 ALA A O 1
ATOM 597 N N . GLN A 1 82 ? -4.528 -0.163 1.850 1.00 97.94 82 GLN A N 1
ATOM 598 C CA . GLN A 1 82 ? -4.062 0.410 3.114 1.00 97.94 82 GLN A CA 1
ATOM 599 C C . GLN A 1 82 ? -4.973 1.544 3.603 1.00 97.94 82 GLN A C 1
ATOM 601 O O . GLN A 1 82 ? -5.278 1.646 4.796 1.00 97.94 82 GLN A O 1
ATOM 606 N N . THR A 1 83 ? -5.394 2.427 2.699 1.00 98.06 83 THR A N 1
ATOM 607 C CA . THR A 1 83 ? -6.264 3.564 3.019 1.00 98.06 83 THR A CA 1
ATOM 608 C C . THR A 1 83 ? -7.671 3.100 3.379 1.00 98.06 83 THR A C 1
ATOM 610 O O . THR A 1 83 ? -8.264 3.610 4.331 1.00 98.06 83 THR A O 1
ATOM 613 N N . SER A 1 84 ? -8.194 2.104 2.666 1.00 98.19 84 SER A N 1
ATOM 614 C CA . SER A 1 84 ? -9.477 1.476 2.969 1.00 98.19 84 SER A CA 1
ATOM 615 C C . SER A 1 84 ? -9.479 0.839 4.358 1.00 98.19 84 SER A C 1
ATOM 617 O O . SER A 1 84 ? -10.432 1.058 5.093 1.00 98.19 84 SER A O 1
ATOM 619 N N . MET A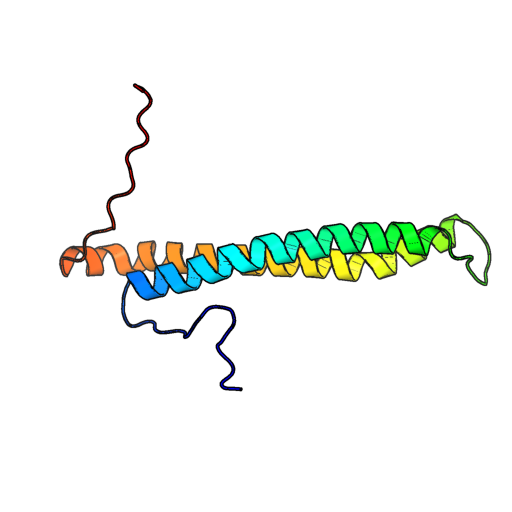 1 85 ? -8.391 0.193 4.794 1.00 97.38 85 MET A N 1
ATOM 620 C CA . MET A 1 85 ? -8.288 -0.355 6.158 1.00 97.38 85 MET A CA 1
ATOM 621 C C . MET A 1 85 ? -8.386 0.725 7.246 1.00 97.38 85 MET A C 1
ATOM 623 O O . MET A 1 85 ? -9.070 0.542 8.253 1.00 97.38 85 MET A O 1
ATOM 627 N N . ILE A 1 86 ? -7.769 1.894 7.035 1.00 96.25 86 ILE A N 1
ATOM 628 C CA . ILE A 1 86 ? -7.938 3.036 7.950 1.00 96.25 86 ILE A CA 1
ATOM 629 C C . ILE A 1 86 ? -9.397 3.494 7.959 1.00 96.25 86 ILE A C 1
ATOM 631 O O . ILE A 1 86 ? -9.971 3.718 9.027 1.00 96.25 86 ILE A O 1
ATOM 635 N N . LYS A 1 87 ? -9.998 3.640 6.772 1.00 98.00 87 LYS A N 1
ATOM 636 C CA . LYS A 1 87 ? -11.393 4.069 6.626 1.00 98.00 87 LYS A CA 1
ATOM 637 C C . LYS A 1 87 ? -12.352 3.092 7.299 1.00 98.00 87 LYS A C 1
ATOM 639 O O . LYS A 1 87 ? -13.291 3.561 7.929 1.00 98.00 87 LYS A O 1
ATOM 644 N N . THR A 1 88 ? -12.091 1.788 7.249 1.00 97.19 88 THR A N 1
ATOM 645 C CA . THR A 1 88 ? -12.872 0.763 7.952 1.00 97.19 88 THR A CA 1
ATOM 646 C C . THR A 1 88 ? -12.932 1.054 9.448 1.00 97.19 88 THR A C 1
ATOM 648 O O . THR A 1 88 ? -14.021 1.222 9.993 1.00 97.19 88 THR A O 1
ATOM 651 N N . TYR A 1 89 ? -11.783 1.217 10.110 1.00 95.69 89 TYR A N 1
ATOM 652 C CA . TYR A 1 89 ? -11.767 1.494 11.550 1.00 95.69 89 TYR A CA 1
ATOM 653 C C . TYR A 1 89 ? -12.365 2.868 11.900 1.00 95.69 89 TYR A C 1
ATOM 655 O O . TYR A 1 89 ? -13.089 3.004 12.887 1.00 95.69 89 TYR A O 1
ATOM 663 N N . MET A 1 90 ? -12.110 3.899 11.087 1.00 95.94 90 MET A N 1
ATOM 664 C CA . MET A 1 90 ? -12.715 5.221 11.302 1.00 95.94 90 MET A CA 1
ATOM 665 C C . MET A 1 90 ? -14.241 5.191 11.132 1.00 95.94 90 MET A C 1
ATOM 667 O O . MET A 1 90 ? -14.954 5.812 11.919 1.00 95.94 90 MET A O 1
ATOM 671 N N . SER A 1 91 ? -14.740 4.452 10.140 1.00 97.75 91 SER A N 1
ATOM 672 C CA . SER A 1 91 ? -16.169 4.249 9.895 1.00 97.75 91 SER A CA 1
ATOM 673 C C . SER A 1 91 ? -16.819 3.495 11.054 1.00 97.75 91 SER A C 1
ATOM 675 O O . SER A 1 91 ? -17.824 3.954 11.592 1.00 97.75 91 SER A O 1
ATOM 677 N N . PHE A 1 92 ? -16.187 2.417 11.527 1.00 95.81 92 PHE A N 1
ATOM 678 C CA . PHE A 1 92 ? -16.619 1.691 12.721 1.00 95.81 92 PHE A CA 1
ATOM 679 C C . PHE A 1 92 ? -16.788 2.631 13.925 1.00 95.81 92 PHE A C 1
ATOM 681 O O . PHE A 1 92 ? -17.861 2.691 14.519 1.00 95.81 92 PHE A O 1
ATOM 688 N N . ARG A 1 93 ? -15.776 3.450 14.239 1.00 93.69 93 ARG A N 1
ATOM 689 C CA . ARG A 1 93 ? -15.875 4.412 15.351 1.00 93.69 93 ARG A CA 1
ATOM 690 C C . ARG A 1 93 ? -16.974 5.451 15.147 1.00 93.69 93 ARG A C 1
ATOM 692 O O . ARG A 1 93 ? -17.635 5.823 16.108 1.00 93.69 93 ARG A O 1
ATOM 699 N N . LYS A 1 94 ? -17.166 5.928 13.915 1.00 94.81 94 LYS A N 1
ATOM 700 C CA . LYS A 1 94 ? -18.212 6.906 13.592 1.00 94.81 94 LYS A CA 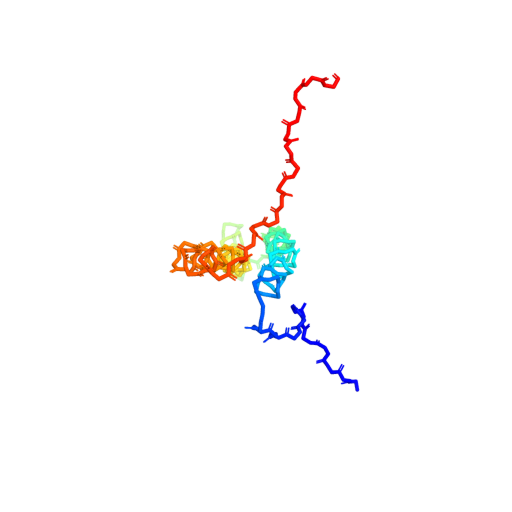1
ATOM 701 C C . LYS A 1 94 ? -19.613 6.330 13.812 1.00 94.81 94 LYS A C 1
ATOM 703 O O . LYS A 1 94 ? -20.462 7.029 14.352 1.00 94.81 94 LYS A O 1
ATOM 708 N N . HIS A 1 95 ? -19.849 5.097 13.370 1.00 96.69 95 HIS A N 1
ATOM 709 C CA . HIS A 1 95 ? -21.185 4.499 13.345 1.00 96.69 95 HIS A CA 1
ATOM 710 C C . HIS A 1 95 ? -21.569 3.762 14.626 1.00 96.69 95 HIS A C 1
ATOM 712 O O . HIS A 1 95 ? -22.751 3.712 14.925 1.00 96.69 95 HIS A O 1
ATOM 718 N N . TYR A 1 96 ? -20.598 3.234 15.375 1.00 94.75 96 TYR A N 1
ATOM 719 C CA . TYR A 1 96 ? -20.845 2.463 16.602 1.00 94.75 96 TYR A CA 1
ATOM 720 C C . TYR A 1 96 ? -20.343 3.170 17.870 1.00 94.75 96 TYR A C 1
ATOM 722 O O . TYR A 1 96 ? -20.502 2.665 18.979 1.00 94.75 96 TYR A O 1
ATOM 730 N N . GLY A 1 97 ? -19.702 4.335 17.735 1.00 90.25 97 GLY A N 1
ATOM 731 C CA . GLY A 1 97 ? -19.191 5.119 18.862 1.00 90.25 97 GLY A CA 1
ATOM 732 C C . GLY A 1 97 ? -20.248 5.453 19.926 1.00 90.25 97 GLY A C 1
ATOM 733 O O . GLY A 1 97 ? -19.967 5.245 21.108 1.00 90.25 97 GLY A O 1
ATOM 734 N N . PRO A 1 98 ? -21.456 5.936 19.566 1.00 91.56 98 PRO A N 1
ATOM 735 C CA . PRO A 1 98 ? -22.495 6.264 20.545 1.00 91.56 98 PRO A CA 1
ATOM 736 C C . PRO A 1 98 ? -22.922 5.072 21.415 1.00 91.56 98 PRO A C 1
ATOM 738 O O . PRO A 1 98 ? -23.021 5.201 22.637 1.00 91.56 98 PRO A O 1
ATOM 741 N N . GLU A 1 99 ? -23.136 3.907 20.805 1.00 93.25 99 GLU A N 1
ATOM 742 C CA . GLU A 1 99 ? -23.498 2.659 21.479 1.00 93.25 99 GLU A CA 1
ATOM 743 C C . GLU A 1 99 ? -22.363 2.183 22.385 1.00 93.25 99 GLU A C 1
ATOM 745 O O . GLU A 1 99 ? -22.603 1.820 23.537 1.00 93.25 99 GLU A O 1
ATOM 750 N N . LEU A 1 100 ? -21.119 2.255 21.900 1.00 89.44 100 LEU A N 1
ATOM 751 C CA . LEU A 1 100 ? -19.929 1.901 22.671 1.00 89.44 100 LEU A CA 1
ATOM 752 C C . LEU A 1 100 ? -19.776 2.788 23.913 1.00 89.44 100 LEU A C 1
ATOM 754 O O . LEU A 1 100 ? -19.561 2.273 25.010 1.00 89.44 100 LEU A O 1
ATOM 758 N N . HIS A 1 101 ? -19.941 4.106 23.774 1.00 87.50 101 HIS A N 1
ATOM 759 C CA . HIS A 1 101 ? -19.879 5.033 24.903 1.00 87.50 101 HIS A CA 1
ATOM 760 C C . HIS A 1 101 ? -20.995 4.785 25.921 1.00 87.50 101 HIS A C 1
ATOM 762 O O . HIS A 1 101 ? -20.734 4.807 27.125 1.00 87.50 101 HIS A O 1
ATOM 768 N N . ARG A 1 102 ? -22.221 4.500 25.459 1.00 90.81 102 ARG A N 1
ATOM 769 C CA . ARG A 1 102 ? -23.347 4.143 26.337 1.00 90.81 102 ARG A CA 1
ATOM 770 C C . ARG A 1 102 ? -23.089 2.841 27.098 1.00 90.81 102 ARG A C 1
ATOM 772 O O . ARG A 1 102 ? -23.420 2.761 28.275 1.00 90.81 102 ARG A O 1
ATOM 779 N N . ALA A 1 103 ? -22.469 1.855 26.454 1.00 88.88 103 ALA A N 1
ATOM 780 C CA . ALA A 1 103 ? -22.062 0.591 27.068 1.00 88.88 103 ALA A CA 1
ATOM 781 C C . ALA A 1 103 ? -20.839 0.724 28.003 1.00 88.88 103 ALA A C 1
ATOM 783 O O . ALA A 1 103 ? -20.369 -0.267 28.557 1.00 88.88 103 ALA A O 1
ATOM 784 N N . GLY A 1 104 ? -20.308 1.936 28.195 1.00 84.81 104 GLY A N 1
ATOM 785 C CA . GLY A 1 104 ? -19.180 2.194 29.087 1.00 84.81 104 GLY A CA 1
ATOM 786 C C . GLY A 1 104 ? -17.808 1.916 28.470 1.00 84.81 104 GLY A C 1
ATOM 787 O O . GLY A 1 104 ? -16.798 2.036 29.169 1.00 84.81 104 GLY A O 1
ATOM 788 N N . HIS A 1 105 ? -17.726 1.608 27.170 1.00 82.38 105 HIS A N 1
ATOM 789 C CA . HIS A 1 105 ? -16.443 1.539 26.481 1.00 82.38 105 HIS A CA 1
ATOM 790 C C . HIS A 1 105 ? -15.852 2.947 26.362 1.00 82.38 105 HIS A C 1
ATOM 792 O O . HIS A 1 105 ? -16.427 3.861 25.762 1.00 82.38 105 HIS A O 1
ATOM 798 N N . LYS A 1 106 ? -14.673 3.127 26.958 1.00 73.94 106 LYS A N 1
ATOM 799 C CA . LYS A 1 106 ? -13.908 4.368 26.859 1.00 73.94 106 LYS A CA 1
ATOM 800 C C . LYS A 1 106 ? -12.925 4.252 25.711 1.00 73.94 106 LYS A C 1
ATOM 802 O O . LYS A 1 106 ? -12.215 3.254 25.593 1.00 73.94 106 LYS A O 1
ATOM 807 N N . ASP A 1 107 ? -12.859 5.299 24.900 1.00 69.62 107 ASP A N 1
ATOM 808 C CA . ASP A 1 107 ? -11.797 5.412 23.914 1.00 69.62 107 ASP A CA 1
ATOM 809 C C . ASP A 1 107 ? -10.429 5.372 24.616 1.00 69.62 107 ASP A C 1
ATOM 811 O O . ASP A 1 107 ? -10.259 5.991 25.676 1.00 69.62 107 ASP A O 1
ATOM 815 N N . PRO A 1 108 ? -9.432 4.681 24.036 1.00 68.12 108 PRO A N 1
ATOM 816 C CA . PRO A 1 108 ? -8.081 4.716 24.568 1.00 68.12 108 PRO A CA 1
ATOM 817 C C . PRO A 1 108 ? -7.587 6.166 24.603 1.00 68.12 108 PRO A C 1
ATOM 819 O O . PRO A 1 108 ? -7.651 6.879 23.595 1.00 68.12 108 PRO A O 1
ATOM 822 N N . LYS A 1 109 ? -7.099 6.607 25.773 1.00 71.06 109 LYS A N 1
ATOM 823 C CA . LYS A 1 109 ? -6.542 7.953 25.956 1.00 71.06 109 LYS A CA 1
ATOM 824 C C . LYS A 1 109 ? -5.387 8.134 24.974 1.00 71.06 109 LYS A C 1
ATOM 826 O O . LYS A 1 109 ? -4.354 7.482 25.101 1.00 71.06 109 LYS A O 1
ATOM 831 N N . ARG A 1 110 ? -5.562 9.007 23.980 1.00 70.50 110 ARG A N 1
ATOM 832 C CA . ARG A 1 110 ? -4.452 9.417 23.116 1.00 70.50 110 ARG A CA 1
ATOM 833 C C . ARG A 1 110 ? -3.483 10.242 23.967 1.00 70.50 110 ARG A C 1
ATOM 835 O O . ARG A 1 110 ? -3.965 11.114 24.695 1.00 70.50 110 ARG A O 1
ATOM 842 N N . PRO A 1 111 ? -2.164 9.993 23.897 1.00 74.75 111 PRO A N 1
ATOM 843 C CA . PRO A 1 111 ? -1.186 10.882 24.506 1.00 74.75 111 PRO A CA 1
ATOM 844 C C . PRO A 1 111 ? -1.467 12.306 24.029 1.00 74.75 111 PRO A C 1
ATOM 846 O O . PRO A 1 111 ? -1.609 12.544 22.826 1.00 74.75 111 PRO A O 1
ATOM 849 N N . ARG A 1 112 ? -1.639 13.236 24.968 1.00 78.62 112 ARG A N 1
ATOM 850 C CA . ARG A 1 112 ? -1.797 14.645 24.625 1.00 78.62 112 ARG A CA 1
ATOM 851 C C . ARG A 1 112 ? -0.437 15.120 24.131 1.00 78.62 112 ARG A C 1
ATOM 853 O O . ARG A 1 112 ? 0.549 14.957 24.839 1.00 78.62 112 ARG A O 1
ATOM 860 N N . PHE A 1 113 ? -0.395 15.648 22.912 1.00 82.12 113 PHE A N 1
ATOM 861 C CA . PHE A 1 113 ? 0.810 16.298 22.419 1.00 82.12 113 PHE A CA 1
ATOM 862 C C . PHE A 1 113 ? 1.049 17.539 23.281 1.00 82.12 113 PHE A C 1
ATOM 864 O O . PHE A 1 113 ? 0.173 18.406 23.361 1.00 82.12 113 PHE A O 1
ATOM 871 N N . ASP A 1 114 ? 2.180 17.562 23.976 1.00 84.44 114 ASP A N 1
ATOM 872 C CA . ASP A 1 114 ? 2.597 18.672 24.819 1.00 84.44 114 ASP A CA 1
ATOM 873 C C . ASP A 1 114 ? 3.636 19.502 24.062 1.00 84.44 114 ASP A C 1
ATOM 875 O O . ASP A 1 114 ? 4.618 18.962 23.558 1.00 84.44 114 ASP A O 1
ATOM 879 N N . PHE A 1 115 ? 3.378 20.802 23.938 1.00 82.31 115 PHE A N 1
ATOM 880 C CA . PHE A 1 115 ? 4.294 21.756 23.308 1.00 82.31 115 PHE A CA 1
ATOM 881 C C . PHE A 1 115 ? 5.267 22.380 24.320 1.00 82.31 115 PHE A C 1
ATOM 883 O O . PHE A 1 115 ? 6.161 23.111 23.907 1.00 82.31 115 PHE A O 1
ATOM 890 N N . ALA A 1 116 ? 5.082 22.129 25.619 1.00 74.50 116 ALA A N 1
ATOM 891 C CA . ALA A 1 116 ? 5.837 22.739 26.712 1.00 74.50 116 ALA A CA 1
ATOM 892 C C . ALA A 1 116 ? 6.913 21.802 27.297 1.00 74.50 116 ALA A C 1
ATOM 894 O O . ALA A 1 116 ? 7.097 21.760 28.513 1.00 74.50 116 ALA A O 1
ATOM 895 N N . GLY A 1 117 ? 7.588 21.036 26.433 1.00 57.72 117 GLY A N 1
ATOM 896 C CA . GLY A 1 117 ? 8.794 20.283 26.796 1.00 57.72 117 GLY A CA 1
ATOM 897 C C . GLY A 1 117 ? 10.010 21.187 26.931 1.00 57.72 117 GLY A C 1
ATOM 898 O O . GLY A 1 117 ? 10.190 22.040 26.034 1.00 57.72 117 GLY A O 1
#

Organism: NCBI:txid103729

Secondary structure (DSSP, 8-state):
-----TT----TTSHHHHHHHHHHHHHHHHHHHHHHHHHHHHHHHHHTTSPPTT--HHHHHHHHHHHHHHHHHHHHHHHHHHHHHHHHHHHHHHHHHHHHHHTTPPPP-PPPPPS--

Foldseek 3Di:
DPDADQLGDCPVPDLVSLVSSLVSLLVPLLVVLVVLQVVLVVQLVVQLPPADPVGDSVVSSVVSNVVSVVSNVVSVVSVVVNVVSVVSSVVCCVPCVVVCVVVVNDDDDDPDDDPPD

InterPro domains:
  IPR053789 Plasmid transfer protein TraA-like [NF041213] (6-116)
  IPR053789 Plasmid transfer protein TraA-like [PF28214] (6-115)

Radius of gyration: 21.95 Å; chains: 1; bounding box: 42×48×64 Å